Protein AF-A0AAU2M1A8-F1 (afdb_monomer_lite)

Foldseek 3Di:
DDDDPDDDPPCDDPDPPDDLVVCVVVQQAAPPPRHRQPPPPPVQFHWDFDDPDPPDTHTHTCVGCVNCVNVVVVVVVVPDD

Radius of gyration: 18.63 Å; chains: 1; bounding box: 53×49×34 Å

pLDDT: mean 81.43, std 14.42, range [37.88, 95.25]

Structure (mmCIF, N/CA/C/O backbone):
data_AF-A0AAU2M1A8-F1
#
_entry.id   AF-A0AAU2M1A8-F1
#
loop_
_atom_site.group_PDB
_atom_site.id
_atom_site.type_symbol
_atom_site.label_atom_id
_atom_site.label_alt_id
_atom_site.label_comp_id
_atom_site.label_asym_id
_atom_site.label_entity_id
_atom_site.label_seq_id
_atom_site.pdbx_PDB_ins_code
_atom_site.Cartn_x
_atom_site.Cartn_y
_atom_site.Cartn_z
_atom_site.occupancy
_atom_site.B_iso_or_equiv
_atom_site.auth_seq_id
_atom_site.auth_comp_id
_atom_site.auth_asym_id
_atom_site.auth_atom_id
_atom_site.pdbx_PDB_model_num
ATOM 1 N N . MET A 1 1 ? 36.972 36.211 -1.798 1.00 37.88 1 MET A N 1
ATOM 2 C CA . MET A 1 1 ? 35.910 35.423 -2.462 1.00 37.88 1 MET A CA 1
ATOM 3 C C . MET A 1 1 ? 35.937 34.024 -1.860 1.00 37.88 1 MET A C 1
ATOM 5 O O . MET A 1 1 ? 36.979 33.391 -1.936 1.00 37.88 1 MET A O 1
ATOM 9 N N . ARG A 1 2 ? 34.878 33.590 -1.161 1.00 48.59 2 ARG A N 1
ATOM 10 C CA . ARG A 1 2 ? 34.766 32.217 -0.625 1.00 48.59 2 ARG A CA 1
ATOM 11 C C . ARG A 1 2 ? 34.029 31.364 -1.665 1.00 48.59 2 ARG A C 1
ATOM 13 O O . ARG A 1 2 ? 32.987 31.832 -2.122 1.00 48.59 2 ARG A O 1
ATOM 20 N N . PRO A 1 3 ? 34.501 30.162 -2.031 1.00 48.56 3 PRO A N 1
ATOM 21 C CA . PRO A 1 3 ? 33.686 29.243 -2.811 1.00 48.56 3 PRO A CA 1
ATOM 22 C C . PRO A 1 3 ? 32.536 28.754 -1.924 1.00 48.56 3 PRO A C 1
ATOM 24 O O . PRO A 1 3 ? 32.756 28.320 -0.793 1.00 48.56 3 PRO A O 1
ATOM 27 N N . THR A 1 4 ? 31.305 28.885 -2.409 1.00 53.16 4 THR A N 1
ATOM 28 C CA . THR A 1 4 ? 30.111 28.315 -1.784 1.00 53.16 4 THR A CA 1
ATOM 29 C C . THR A 1 4 ? 30.126 26.807 -1.986 1.00 53.16 4 THR A C 1
ATOM 31 O O . THR A 1 4 ? 29.926 26.329 -3.100 1.00 53.16 4 THR A O 1
ATOM 34 N N . SER A 1 5 ? 30.369 26.070 -0.907 1.00 57.16 5 SER A N 1
ATOM 35 C CA . SER A 1 5 ? 30.159 24.628 -0.828 1.00 57.16 5 SER A CA 1
ATOM 36 C C . SER A 1 5 ? 28.664 24.322 -0.961 1.00 57.16 5 SER A C 1
ATOM 38 O O . SER A 1 5 ? 27.938 24.355 0.025 1.00 57.16 5 SER A O 1
ATOM 40 N N . HIS A 1 6 ? 28.196 24.066 -2.177 1.00 50.38 6 HIS A N 1
ATOM 41 C CA . HIS A 1 6 ? 26.911 23.415 -2.439 1.00 50.38 6 HIS A CA 1
ATOM 42 C C . HIS A 1 6 ? 27.084 22.494 -3.641 1.00 50.38 6 HIS A C 1
ATOM 44 O O . HIS A 1 6 ? 26.551 22.744 -4.714 1.00 50.38 6 HIS A O 1
ATOM 50 N N . ASP A 1 7 ? 27.877 21.447 -3.457 1.00 51.62 7 ASP A N 1
ATOM 51 C CA . ASP A 1 7 ? 27.904 20.324 -4.384 1.00 51.62 7 ASP A CA 1
ATOM 52 C C . ASP A 1 7 ? 28.105 19.052 -3.565 1.00 51.62 7 ASP A C 1
ATOM 54 O O . ASP A 1 7 ? 29.212 18.559 -3.394 1.00 51.62 7 ASP A O 1
ATOM 58 N N . GLU A 1 8 ? 27.024 18.584 -2.948 1.00 58.88 8 GLU A N 1
ATOM 59 C CA . GLU A 1 8 ? 26.905 17.172 -2.598 1.00 58.88 8 GLU A CA 1
ATOM 60 C 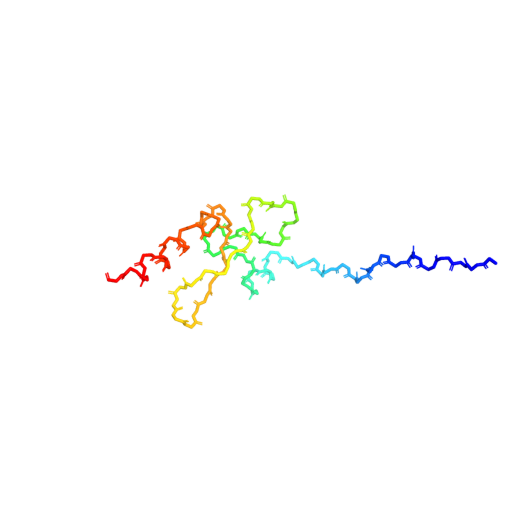C . GLU A 1 8 ? 25.472 16.730 -2.895 1.00 58.88 8 GLU A C 1
ATOM 62 O O . GLU A 1 8 ? 24.595 16.797 -2.027 1.00 58.88 8 GLU A O 1
ATOM 67 N N . PRO A 1 9 ? 25.180 16.251 -4.118 1.00 55.59 9 PRO A N 1
ATOM 68 C CA . PRO A 1 9 ? 24.169 15.220 -4.225 1.00 55.59 9 PRO A CA 1
ATOM 69 C C . PRO A 1 9 ? 24.683 14.057 -3.374 1.00 55.59 9 PRO A C 1
ATOM 71 O O . PRO A 1 9 ? 25.740 13.497 -3.656 1.00 55.59 9 PRO A O 1
ATOM 74 N N . GLY A 1 10 ? 23.973 13.728 -2.295 1.00 57.00 10 GLY A N 1
ATOM 75 C CA . GLY A 1 10 ? 24.239 12.535 -1.500 1.00 57.00 10 GLY A CA 1
ATOM 76 C C . GLY A 1 10 ? 24.028 11.294 -2.363 1.00 57.00 10 GLY A C 1
ATOM 77 O O . GLY A 1 10 ? 22.975 10.665 -2.311 1.00 57.00 10 GLY A O 1
ATOM 78 N N . ILE A 1 11 ? 25.010 10.960 -3.197 1.00 55.28 11 ILE A N 1
ATOM 79 C CA . ILE A 1 11 ? 25.036 9.755 -4.014 1.00 55.28 11 ILE A CA 1
ATOM 80 C C . ILE A 1 11 ? 25.576 8.661 -3.101 1.00 55.28 11 ILE A C 1
ATOM 82 O O . ILE A 1 11 ? 26.725 8.230 -3.185 1.00 55.28 11 ILE A O 1
ATOM 86 N N . GLY A 1 12 ? 24.716 8.208 -2.190 1.00 55.97 12 GLY A N 1
ATOM 87 C CA . GLY A 1 12 ? 24.826 6.830 -1.746 1.00 55.97 12 GLY A CA 1
ATOM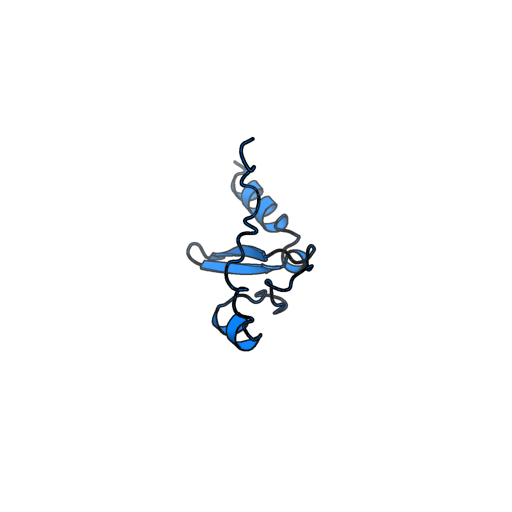 88 C C . GLY A 1 12 ? 24.763 5.930 -2.987 1.00 55.97 12 GLY A C 1
ATOM 89 O O . GLY A 1 12 ? 24.093 6.291 -3.964 1.00 55.97 12 GLY A O 1
ATOM 90 N N . PRO A 1 13 ? 25.458 4.780 -2.996 1.00 59.22 13 PRO A N 1
ATOM 91 C CA . PRO A 1 13 ? 25.297 3.824 -4.081 1.00 59.22 13 PRO A CA 1
ATOM 92 C C . PRO A 1 13 ? 23.799 3.562 -4.290 1.00 59.22 13 PRO A C 1
ATOM 94 O O . PRO A 1 13 ? 23.054 3.526 -3.300 1.00 59.22 13 PRO A O 1
ATOM 97 N N . PRO A 1 14 ? 23.333 3.411 -5.545 1.00 64.75 14 PRO A N 1
ATOM 98 C CA . PRO A 1 14 ? 21.941 3.079 -5.786 1.00 64.75 14 PRO A CA 1
ATOM 99 C C . PRO A 1 14 ? 21.610 1.855 -4.941 1.00 64.75 14 PRO A C 1
ATOM 101 O O . PRO A 1 14 ? 22.377 0.885 -4.920 1.00 64.75 14 PRO A O 1
ATOM 104 N N . TRP A 1 15 ? 20.498 1.927 -4.208 1.00 62.47 15 TRP A N 1
ATOM 105 C CA . TRP A 1 15 ? 20.000 0.772 -3.478 1.00 62.47 15 TRP A CA 1
ATOM 106 C C . TRP A 1 15 ? 20.024 -0.431 -4.425 1.00 62.47 15 TRP A C 1
ATOM 108 O O . TRP A 1 15 ? 19.574 -0.299 -5.569 1.00 62.47 15 TRP A O 1
ATOM 118 N N . PRO A 1 16 ? 20.590 -1.575 -4.004 1.00 67.69 16 PRO A N 1
ATOM 119 C CA . PRO A 1 16 ? 20.758 -2.710 -4.892 1.00 67.69 16 PRO A CA 1
ATOM 120 C C . PRO A 1 16 ? 19.414 -3.064 -5.524 1.00 67.69 16 PRO A C 1
ATOM 122 O O . PRO A 1 16 ? 18.404 -3.201 -4.829 1.00 67.69 16 PRO A O 1
ATOM 125 N N . ALA A 1 17 ? 19.408 -3.211 -6.849 1.00 70.19 17 ALA A N 1
ATOM 126 C CA . ALA A 1 17 ? 18.227 -3.630 -7.585 1.00 70.19 17 ALA A CA 1
ATOM 127 C C . ALA A 1 17 ? 17.907 -5.081 -7.203 1.00 70.19 17 ALA A C 1
ATOM 129 O O . ALA A 1 17 ? 18.435 -6.022 -7.795 1.00 70.19 17 ALA A O 1
ATOM 130 N N . TRP A 1 18 ? 17.101 -5.285 -6.156 1.00 75.62 18 TRP A N 1
ATOM 131 C CA . TRP A 1 18 ? 16.708 -6.645 -5.800 1.00 75.62 18 TRP A CA 1
ATOM 132 C C . TRP A 1 18 ? 15.707 -7.169 -6.813 1.00 75.62 18 TRP A C 1
ATOM 134 O O . TRP A 1 18 ? 14.739 -6.487 -7.156 1.00 75.62 18 TRP A O 1
ATOM 144 N N . THR A 1 19 ? 15.904 -8.419 -7.206 1.00 83.75 19 THR A N 1
ATOM 145 C CA . THR A 1 19 ? 14.939 -9.183 -7.994 1.00 83.75 19 THR A CA 1
ATOM 146 C C . THR A 1 19 ? 13.599 -9.297 -7.262 1.00 83.75 19 THR A C 1
ATOM 148 O O . THR A 1 19 ? 13.548 -9.271 -6.030 1.00 83.75 19 THR A O 1
ATOM 151 N N . ALA A 1 20 ? 12.511 -9.524 -8.004 1.00 80.50 20 ALA A N 1
ATOM 152 C CA . ALA A 1 20 ? 11.195 -9.793 -7.414 1.00 80.50 20 ALA A CA 1
ATOM 153 C C . ALA A 1 20 ? 11.229 -10.961 -6.406 1.00 80.50 20 ALA A C 1
ATOM 155 O O . ALA A 1 20 ? 10.562 -10.919 -5.378 1.00 80.50 20 ALA A O 1
ATOM 156 N N . LYS A 1 21 ? 12.075 -11.972 -6.652 1.00 87.56 21 LYS A N 1
ATOM 157 C CA . LYS A 1 21 ? 12.274 -13.114 -5.748 1.00 87.56 21 LYS A CA 1
ATOM 158 C C . LYS A 1 21 ? 12.904 -12.707 -4.412 1.00 87.56 21 LYS A C 1
ATOM 160 O O . LYS A 1 21 ? 12.515 -13.210 -3.365 1.00 87.56 21 LYS A O 1
ATOM 165 N N . GLN A 1 22 ? 13.878 -11.801 -4.438 1.00 89.06 22 GLN A N 1
ATOM 166 C CA . GLN A 1 22 ? 14.484 -11.253 -3.222 1.00 89.06 22 GLN A CA 1
ATOM 167 C C . GLN A 1 22 ? 13.511 -10.329 -2.482 1.00 89.06 22 GLN A C 1
ATOM 169 O O . GLN A 1 22 ? 13.433 -10.390 -1.260 1.00 89.06 22 GLN A O 1
ATOM 174 N N . ALA A 1 23 ? 12.737 -9.516 -3.206 1.00 88.25 23 ALA A N 1
ATOM 175 C CA . ALA A 1 23 ? 11.685 -8.693 -2.612 1.00 88.25 23 ALA A CA 1
ATOM 176 C C . ALA A 1 23 ? 10.644 -9.554 -1.883 1.00 88.25 23 ALA A C 1
ATOM 178 O O . ALA A 1 23 ? 10.272 -9.247 -0.754 1.00 88.25 23 ALA A O 1
ATOM 179 N N . GLU A 1 24 ? 10.233 -10.664 -2.496 1.00 89.69 24 GLU A N 1
ATOM 180 C CA . GLU A 1 24 ? 9.336 -11.645 -1.889 1.00 89.69 24 GLU A CA 1
ATOM 181 C C . GLU A 1 24 ? 9.925 -12.268 -0.624 1.00 89.69 24 GLU A C 1
ATOM 183 O O . GLU A 1 24 ? 9.273 -12.255 0.418 1.00 89.69 24 GLU A O 1
ATOM 188 N N . ALA A 1 25 ? 11.172 -12.746 -0.684 1.00 90.44 25 ALA A N 1
ATOM 189 C CA . ALA A 1 25 ? 11.852 -13.345 0.465 1.00 90.44 25 ALA A CA 1
ATOM 190 C C . ALA A 1 25 ? 11.973 -12.380 1.658 1.00 90.44 25 ALA A C 1
ATOM 192 O O . ALA A 1 25 ? 11.980 -12.810 2.808 1.00 90.44 25 ALA A O 1
ATOM 193 N N . MET A 1 26 ? 12.039 -11.080 1.378 1.00 89.25 26 MET A N 1
ATOM 194 C CA . MET A 1 26 ? 12.148 -10.019 2.378 1.00 89.25 26 MET A CA 1
ATOM 195 C C . MET A 1 26 ? 10.794 -9.398 2.752 1.00 89.25 26 MET A C 1
ATOM 197 O O . MET A 1 26 ? 10.756 -8.434 3.514 1.00 89.25 26 MET A O 1
ATOM 201 N N . GLY A 1 27 ? 9.683 -9.922 2.224 1.00 90.12 27 GLY A N 1
ATOM 202 C CA . GLY A 1 27 ? 8.334 -9.453 2.544 1.00 90.12 27 GLY A CA 1
ATOM 203 C C . GLY A 1 27 ? 8.001 -8.058 2.007 1.00 90.12 27 GLY A C 1
ATOM 204 O O . GLY A 1 27 ? 7.141 -7.389 2.567 1.00 90.12 27 GLY A O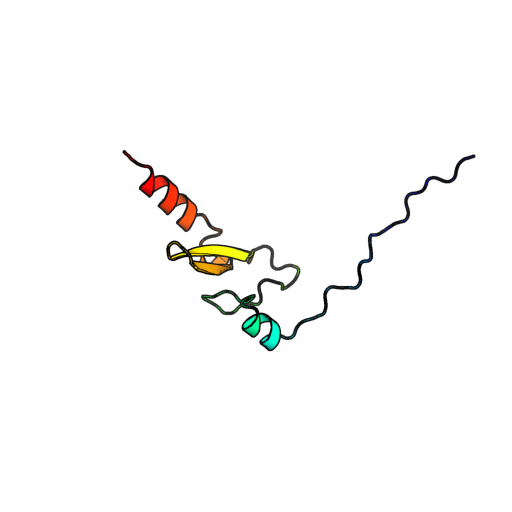 1
ATOM 205 N N . LEU A 1 28 ? 8.666 -7.611 0.937 1.00 91.44 28 LEU A N 1
ATOM 206 C CA . LEU A 1 28 ? 8.501 -6.277 0.335 1.00 91.44 28 LEU A CA 1
ATOM 207 C C . LEU A 1 28 ? 7.457 -6.233 -0.790 1.00 91.44 28 LEU A C 1
ATOM 209 O O . LEU A 1 28 ? 7.277 -5.206 -1.446 1.00 91.44 28 LEU A O 1
ATOM 213 N N . LEU A 1 29 ? 6.760 -7.344 -1.014 1.00 94.06 29 LEU A N 1
ATOM 214 C CA . LEU A 1 29 ? 5.603 -7.387 -1.894 1.00 94.06 29 LEU A CA 1
ATOM 215 C C . LEU A 1 29 ? 4.333 -7.060 -1.108 1.00 94.06 29 LEU A C 1
ATOM 217 O O . LEU A 1 29 ? 4.211 -7.385 0.072 1.00 94.06 29 LEU A O 1
ATOM 221 N N . CYS A 1 30 ? 3.351 -6.470 -1.784 1.00 94.62 30 CYS A N 1
ATOM 222 C CA . CYS A 1 30 ? 2.010 -6.353 -1.233 1.00 94.62 30 CYS A CA 1
ATOM 223 C C . CYS A 1 30 ? 1.469 -7.748 -0.895 1.00 94.62 30 CYS A C 1
ATOM 225 O O . CYS A 1 30 ? 1.382 -8.613 -1.764 1.00 94.62 30 CYS A O 1
ATOM 227 N N . ALA A 1 31 ? 1.042 -7.945 0.348 1.00 94.56 31 ALA A N 1
ATOM 228 C CA . ALA A 1 31 ? 0.516 -9.220 0.823 1.00 94.56 31 ALA A CA 1
ATOM 229 C C . ALA A 1 31 ? -0.789 -9.662 0.128 1.00 94.56 31 ALA A C 1
ATOM 231 O O . ALA A 1 31 ? -1.143 -10.830 0.228 1.00 94.56 31 ALA A O 1
ATOM 232 N N . GLU A 1 32 ? -1.490 -8.750 -0.558 1.00 94.44 32 GLU A N 1
ATOM 233 C CA . GLU A 1 32 ? -2.751 -9.030 -1.262 1.00 94.44 32 GLU A CA 1
ATOM 234 C C . GLU A 1 32 ? -2.530 -9.286 -2.761 1.00 94.44 32 GLU A C 1
ATOM 236 O O . GLU A 1 32 ? -2.895 -10.335 -3.282 1.00 94.44 32 GLU A O 1
ATOM 241 N N . CYS A 1 33 ? -1.895 -8.348 -3.475 1.00 94.81 33 CYS A N 1
ATOM 242 C CA . CYS A 1 33 ? -1.738 -8.427 -4.936 1.00 94.81 33 CYS A CA 1
ATOM 243 C C . CYS A 1 33 ? -0.318 -8.779 -5.415 1.00 94.81 33 CYS A C 1
ATOM 245 O O . CYS A 1 33 ? -0.063 -8.805 -6.617 1.00 94.81 33 CYS A O 1
ATOM 247 N N . ARG A 1 34 ? 0.622 -9.015 -4.491 1.00 94.44 34 ARG A N 1
ATOM 248 C CA . ARG A 1 34 ? 2.051 -9.300 -4.737 1.00 94.44 34 ARG A CA 1
ATOM 249 C C . ARG A 1 34 ? 2.827 -8.252 -5.541 1.00 94.44 34 ARG A C 1
ATOM 251 O O . ARG A 1 34 ? 3.922 -8.531 -6.023 1.00 94.44 34 ARG A O 1
ATOM 258 N N . PHE A 1 35 ? 2.295 -7.042 -5.677 1.00 92.94 35 PHE A N 1
ATOM 259 C CA . PHE A 1 35 ? 3.007 -5.930 -6.302 1.00 92.94 35 PHE A CA 1
ATOM 260 C C . PHE A 1 35 ? 4.289 -5.582 -5.530 1.00 92.94 35 PHE A C 1
ATOM 262 O O . PHE A 1 35 ? 4.249 -5.516 -4.301 1.00 92.94 35 PHE A O 1
ATOM 269 N N . ASP A 1 36 ? 5.400 -5.325 -6.231 1.00 91.75 36 ASP A N 1
ATOM 270 C CA . ASP A 1 36 ? 6.644 -4.856 -5.603 1.00 91.75 36 ASP A CA 1
ATOM 271 C C . ASP A 1 36 ? 6.489 -3.396 -5.169 1.00 91.75 36 ASP A C 1
ATOM 273 O O . ASP A 1 36 ? 6.455 -2.480 -5.992 1.00 91.75 36 ASP A O 1
ATOM 277 N N . LEU A 1 37 ? 6.394 -3.187 -3.856 1.00 91.19 37 LEU A N 1
ATOM 278 C CA . LEU A 1 37 ? 6.123 -1.890 -3.233 1.00 91.19 37 LEU A CA 1
ATOM 279 C C . LEU A 1 37 ? 7.282 -0.894 -3.353 1.00 91.19 37 LEU A C 1
ATOM 281 O O . LEU A 1 37 ? 7.133 0.268 -2.984 1.00 91.19 37 LEU A O 1
ATOM 285 N N . ARG A 1 38 ? 8.435 -1.333 -3.859 1.00 86.69 38 ARG A N 1
ATOM 286 C CA . ARG A 1 38 ? 9.600 -0.477 -4.109 1.00 86.69 38 ARG A CA 1
ATOM 287 C C . ARG A 1 38 ? 9.609 0.108 -5.514 1.00 86.69 38 ARG A C 1
ATOM 289 O O . ARG A 1 38 ? 10.520 0.866 -5.833 1.00 86.69 38 ARG A O 1
ATOM 296 N N . THR A 1 39 ? 8.657 -0.288 -6.361 1.00 86.12 39 THR A N 1
ATOM 297 C CA . THR A 1 39 ? 8.563 0.177 -7.748 1.00 86.12 39 THR A CA 1
ATOM 298 C C . THR A 1 39 ? 8.526 1.712 -7.772 1.00 86.12 39 THR A C 1
ATOM 300 O O . THR A 1 39 ? 7.566 2.294 -7.258 1.00 86.12 39 THR A O 1
ATOM 303 N N . PRO A 1 40 ? 9.546 2.387 -8.337 1.00 82.19 40 PRO A N 1
ATOM 304 C CA . PRO A 1 40 ? 9.570 3.846 -8.396 1.00 82.19 40 PRO A CA 1
ATOM 305 C C . PRO A 1 40 ? 8.415 4.390 -9.244 1.00 82.19 40 PRO A C 1
ATOM 307 O O . PRO A 1 40 ? 8.017 3.758 -10.221 1.00 82.19 40 PRO A O 1
ATOM 310 N N . GLY A 1 41 ? 7.888 5.567 -8.889 1.00 83.00 41 GLY A N 1
ATOM 311 C CA . GLY A 1 41 ? 6.786 6.201 -9.630 1.00 83.00 41 GLY A CA 1
ATOM 312 C C . GLY A 1 41 ? 5.436 5.487 -9.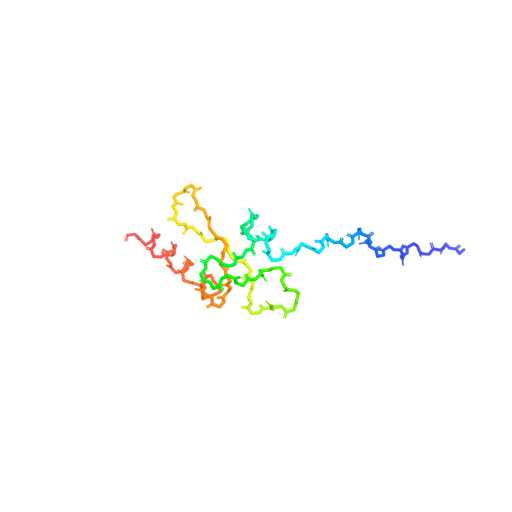488 1.00 83.00 41 GLY A C 1
ATOM 313 O O . GLY A 1 41 ? 4.571 5.611 -10.346 1.00 83.00 41 GLY A O 1
ATOM 314 N N . ALA A 1 42 ? 5.259 4.684 -8.435 1.00 85.38 42 ALA A N 1
ATOM 315 C CA . ALA A 1 42 ? 3.990 4.044 -8.109 1.00 85.38 42 ALA A CA 1
ATOM 316 C C . ALA A 1 42 ? 3.268 4.810 -6.985 1.00 85.38 42 ALA A C 1
ATOM 318 O O . ALA A 1 42 ? 2.968 4.244 -5.933 1.00 85.38 42 ALA A O 1
ATOM 319 N N . GLU A 1 43 ? 2.979 6.104 -7.181 1.00 81.25 43 GLU A N 1
ATOM 320 C CA . GLU A 1 43 ? 2.464 6.997 -6.123 1.00 81.25 43 GLU A CA 1
ATOM 321 C C . GLU A 1 43 ? 1.106 6.549 -5.572 1.00 81.25 43 GLU A C 1
ATOM 323 O O . GLU A 1 43 ? 0.769 6.819 -4.424 1.00 81.25 43 GLU A O 1
ATOM 328 N N . ARG A 1 44 ? 0.323 5.821 -6.373 1.00 79.19 44 ARG A N 1
ATOM 329 C CA . ARG A 1 44 ? -0.964 5.244 -5.951 1.00 79.19 44 ARG A CA 1
ATOM 330 C C . ARG A 1 44 ? -0.824 3.946 -5.149 1.00 79.19 44 ARG A C 1
ATOM 332 O O . ARG A 1 44 ? -1.791 3.465 -4.571 1.00 79.19 44 ARG A O 1
ATOM 339 N N . ARG A 1 45 ? 0.377 3.367 -5.099 1.00 89.19 45 ARG A N 1
ATOM 340 C CA . ARG A 1 45 ? 0.669 2.076 -4.461 1.00 89.19 45 ARG A CA 1
ATOM 341 C C . ARG A 1 45 ? 1.676 2.208 -3.328 1.00 89.19 45 ARG A C 1
ATOM 343 O O . ARG A 1 45 ? 2.509 1.323 -3.141 1.00 89.19 45 ARG A O 1
ATOM 350 N N . LEU A 1 46 ? 1.556 3.282 -2.547 1.00 90.44 46 LEU A N 1
ATOM 351 C CA . LEU A 1 46 ? 2.336 3.462 -1.323 1.00 90.44 46 LEU A CA 1
ATOM 352 C C . LEU A 1 46 ? 2.224 2.230 -0.419 1.00 90.44 46 LEU A C 1
ATOM 354 O O . LEU A 1 46 ? 1.175 1.585 -0.350 1.00 90.44 46 LEU A O 1
ATOM 358 N N . ALA A 1 47 ? 3.320 1.904 0.259 1.00 91.88 47 ALA A N 1
ATOM 359 C CA . ALA A 1 47 ? 3.389 0.787 1.185 1.00 91.88 47 ALA A CA 1
ATOM 360 C C . ALA A 1 47 ? 2.789 1.171 2.544 1.00 91.88 47 ALA A C 1
ATOM 362 O O . ALA A 1 47 ? 3.247 2.114 3.185 1.00 91.88 47 ALA A O 1
ATOM 363 N N . TYR A 1 48 ? 1.812 0.397 3.012 1.00 91.81 48 TYR A N 1
ATOM 364 C CA . TYR A 1 48 ? 1.214 0.539 4.337 1.00 91.81 48 TYR A CA 1
ATOM 365 C C . TYR A 1 48 ? 1.508 -0.690 5.191 1.00 91.81 48 TYR A C 1
ATOM 367 O O . TYR A 1 48 ? 1.362 -1.823 4.734 1.00 91.81 48 TYR A O 1
ATOM 375 N N . ASN A 1 49 ? 1.885 -0.462 6.449 1.00 92.00 49 ASN A N 1
ATOM 376 C CA . ASN A 1 49 ? 2.158 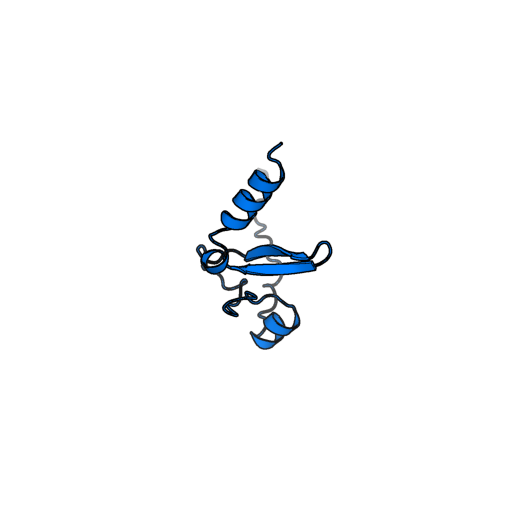-1.518 7.417 1.00 92.00 49 ASN A CA 1
ATOM 377 C C . ASN A 1 49 ? 0.901 -1.826 8.246 1.00 92.00 49 ASN A C 1
ATOM 379 O O . ASN A 1 49 ? 0.637 -1.172 9.255 1.00 92.00 49 ASN A O 1
ATOM 383 N N . ILE A 1 50 ? 0.103 -2.795 7.799 1.00 89.38 50 ILE A N 1
ATOM 384 C CA . ILE A 1 50 ? -1.233 -3.066 8.342 1.00 89.38 50 ILE A CA 1
ATOM 385 C C . ILE A 1 50 ? -1.171 -4.141 9.444 1.00 89.38 50 ILE A C 1
ATOM 387 O O . ILE A 1 50 ? -0.599 -5.213 9.212 1.00 89.38 50 ILE A O 1
ATOM 391 N N . PRO A 1 51 ? -1.764 -3.901 10.631 1.00 88.69 51 PRO A N 1
ATOM 392 C CA . PRO A 1 51 ? -1.964 -4.923 11.660 1.00 88.69 51 PRO A CA 1
ATOM 393 C C . PRO A 1 51 ? -2.768 -6.122 11.155 1.00 88.69 51 PRO A C 1
ATOM 395 O O . PRO A 1 51 ? -3.848 -5.964 10.598 1.00 88.69 51 PRO A O 1
ATOM 398 N N . THR A 1 52 ? -2.263 -7.332 11.390 1.00 85.62 52 THR A N 1
ATOM 399 C CA . THR A 1 52 ? -3.029 -8.580 11.194 1.00 85.62 52 THR A CA 1
ATOM 400 C C . THR A 1 52 ? -3.270 -9.315 12.502 1.00 85.62 52 THR A C 1
ATOM 402 O O . THR A 1 52 ? -4.297 -9.966 12.659 1.00 85.62 52 THR A O 1
ATOM 405 N N . GLN A 1 53 ? -2.327 -9.206 13.439 1.00 84.25 53 GLN A N 1
ATOM 406 C CA . GLN A 1 53 ? -2.394 -9.726 14.805 1.00 84.25 53 GLN A CA 1
ATOM 407 C C . GLN A 1 53 ? -1.724 -8.699 15.741 1.00 84.25 53 GLN A C 1
ATOM 409 O O . GLN A 1 53 ? -1.079 -7.766 15.245 1.00 84.25 53 GLN A O 1
ATOM 414 N N . PRO A 1 54 ? -1.859 -8.816 17.075 1.00 84.50 54 PRO A N 1
ATOM 415 C CA . PRO A 1 54 ? -1.265 -7.855 18.010 1.00 84.50 54 PRO A CA 1
ATOM 416 C C . PRO A 1 54 ? 0.235 -7.614 17.768 1.00 84.50 54 PRO A C 1
ATOM 418 O O . PRO A 1 54 ? 0.680 -6.468 17.743 1.00 84.50 54 PRO A O 1
ATOM 421 N N . ASP A 1 55 ? 0.977 -8.682 17.482 1.00 89.00 55 ASP A N 1
ATOM 422 C CA . ASP A 1 55 ? 2.426 -8.730 17.262 1.00 89.00 55 ASP A CA 1
ATOM 423 C C . ASP A 1 55 ? 2.831 -8.820 15.780 1.00 89.00 55 ASP A C 1
ATOM 425 O O . ASP A 1 55 ? 4.014 -8.732 15.454 1.00 89.00 55 ASP A O 1
ATOM 429 N N . ARG A 1 56 ? 1.866 -8.979 14.864 1.00 88.31 56 ARG A N 1
ATOM 430 C CA . ARG A 1 56 ? 2.142 -9.157 13.432 1.00 88.31 56 ARG A CA 1
ATOM 431 C C . ARG A 1 56 ? 1.604 -8.019 12.589 1.00 88.31 56 ARG A C 1
ATOM 433 O O . ARG A 1 56 ? 0.508 -7.484 12.789 1.00 88.31 56 ARG A O 1
ATOM 440 N N . ARG A 1 57 ? 2.405 -7.665 11.595 1.00 89.94 57 ARG A N 1
ATOM 441 C CA . ARG A 1 57 ? 2.074 -6.675 10.582 1.00 89.94 57 ARG A CA 1
ATOM 442 C C . ARG A 1 57 ? 2.390 -7.247 9.206 1.00 89.94 57 ARG A C 1
ATOM 444 O O . ARG A 1 57 ? 3.230 -8.137 9.082 1.00 89.94 57 ARG A O 1
ATOM 451 N N . ARG A 1 58 ? 1.717 -6.738 8.181 1.00 90.38 58 ARG A N 1
ATOM 452 C CA . ARG A 1 58 ? 1.992 -7.065 6.779 1.00 90.38 58 ARG A CA 1
ATOM 453 C C . ARG A 1 58 ? 2.048 -5.794 5.945 1.00 90.38 58 ARG A C 1
ATOM 455 O O . ARG A 1 58 ? 1.320 -4.842 6.227 1.00 90.38 58 ARG A O 1
ATOM 462 N N . LEU A 1 59 ? 2.853 -5.810 4.889 1.00 93.81 59 LEU A N 1
ATOM 463 C CA . LEU A 1 59 ? 2.881 -4.723 3.919 1.00 93.81 59 LEU A CA 1
ATOM 464 C C . LEU A 1 59 ? 1.761 -4.885 2.884 1.00 93.81 59 LEU A C 1
ATOM 466 O O . LEU A 1 59 ? 1.598 -5.947 2.283 1.00 93.81 59 LEU A O 1
ATOM 470 N N . VAL A 1 60 ? 0.979 -3.829 2.668 1.00 94.56 60 VAL A N 1
ATOM 471 C CA . VAL A 1 60 ? -0.124 -3.778 1.692 1.00 94.56 60 VAL A CA 1
ATOM 472 C C . VAL A 1 60 ? -0.014 -2.484 0.882 1.00 94.56 60 VAL A C 1
ATOM 474 O O . VAL A 1 60 ? 0.360 -1.455 1.439 1.00 94.56 60 VAL A O 1
ATOM 477 N N . CYS A 1 61 ? -0.303 -2.514 -0.423 1.00 95.25 61 CYS A N 1
ATOM 478 C CA . CYS A 1 61 ? -0.314 -1.291 -1.229 1.00 95.25 61 CYS A CA 1
ATOM 479 C C . CYS A 1 61 ? -1.576 -0.456 -0.966 1.00 95.25 61 CYS A C 1
ATOM 481 O O . CYS A 1 61 ? -2.622 -1.006 -0.616 1.00 95.25 61 CYS A O 1
ATOM 483 N N . GLY A 1 62 ? -1.482 0.854 -1.205 1.00 93.12 62 GLY A N 1
ATOM 484 C CA . GLY A 1 62 ? -2.596 1.800 -1.070 1.00 93.12 62 GLY A CA 1
ATOM 485 C C . GLY A 1 62 ? -3.876 1.365 -1.783 1.00 93.12 62 GLY A C 1
ATOM 486 O O . GLY A 1 62 ? -4.937 1.350 -1.164 1.00 93.12 62 GLY A O 1
ATOM 487 N N . ASP A 1 63 ? -3.771 0.899 -3.031 1.00 94.44 63 ASP A N 1
ATOM 488 C CA . ASP A 1 63 ? -4.916 0.369 -3.787 1.00 94.44 63 ASP A CA 1
ATOM 489 C C . ASP A 1 63 ? -5.636 -0.792 -3.061 1.00 94.44 63 ASP A C 1
ATOM 491 O O . ASP A 1 63 ? -6.859 -0.888 -3.122 1.00 94.44 63 ASP A O 1
ATOM 495 N N . CYS A 1 64 ? -4.904 -1.668 -2.360 1.00 93.06 64 CYS A N 1
ATOM 496 C CA . CYS A 1 64 ? -5.475 -2.834 -1.673 1.00 93.06 64 CYS A CA 1
ATOM 497 C C . CYS A 1 64 ? -5.982 -2.535 -0.253 1.00 93.06 64 CYS A C 1
ATOM 499 O O . CYS A 1 64 ? -6.818 -3.282 0.245 1.00 93.06 64 CYS A O 1
ATOM 501 N N . CYS A 1 65 ? -5.483 -1.492 0.417 1.00 91.00 65 CYS A N 1
ATOM 502 C CA . CYS A 1 65 ? -5.893 -1.136 1.785 1.00 91.00 65 CYS A CA 1
ATOM 503 C C . CYS A 1 65 ? -6.695 0.172 1.877 1.00 91.00 65 CYS A C 1
ATOM 505 O O . CYS A 1 65 ? -6.799 0.757 2.959 1.00 91.00 65 CYS A O 1
ATOM 507 N N . GLY A 1 66 ? -7.189 0.685 0.746 1.00 91.56 66 GLY A N 1
ATOM 508 C CA . GLY A 1 66 ? -7.919 1.951 0.707 1.00 91.56 66 GLY A CA 1
ATOM 509 C C . GLY A 1 66 ? -7.073 3.137 1.183 1.00 91.56 66 GLY A C 1
ATOM 510 O O . GLY A 1 66 ? -7.572 4.010 1.890 1.00 91.56 66 GLY A O 1
ATOM 511 N N . ASN A 1 67 ? -5.777 3.154 0.854 1.00 90.06 67 ASN A N 1
ATOM 512 C CA . ASN A 1 67 ? -4.794 4.152 1.300 1.00 90.06 67 ASN A CA 1
ATOM 513 C C . ASN A 1 67 ? -4.699 4.293 2.831 1.00 90.06 67 ASN A C 1
ATOM 515 O O . ASN A 1 67 ? -4.460 5.381 3.356 1.00 90.06 67 ASN A O 1
ATOM 519 N N . GLY A 1 68 ? -4.921 3.195 3.559 1.00 86.25 68 GLY A N 1
ATOM 520 C CA . GLY A 1 68 ? -4.894 3.164 5.022 1.00 86.25 68 GLY A CA 1
ATOM 521 C C . GLY A 1 68 ? -6.141 3.749 5.692 1.00 86.25 68 GLY A C 1
ATOM 522 O O . GLY A 1 68 ? -6.234 3.719 6.919 1.00 86.25 68 GLY A O 1
ATOM 523 N N . LEU A 1 69 ? -7.121 4.239 4.922 1.00 88.81 69 LEU A N 1
ATOM 524 C CA . LEU A 1 69 ? -8.357 4.802 5.471 1.00 88.81 69 LEU A CA 1
ATOM 525 C C . LEU A 1 69 ? -9.192 3.753 6.200 1.00 88.81 69 LEU A C 1
ATOM 527 O O . LEU A 1 69 ? -9.847 4.079 7.186 1.00 88.81 69 LEU A O 1
ATOM 531 N N . ASP A 1 70 ? -9.170 2.506 5.741 1.00 84.56 70 ASP A N 1
ATOM 532 C CA . ASP A 1 70 ? -9.962 1.443 6.358 1.00 84.56 70 ASP A CA 1
ATOM 533 C C . ASP A 1 70 ? -9.427 1.076 7.745 1.00 84.56 70 ASP A C 1
ATOM 535 O O . ASP A 1 70 ? -10.206 0.936 8.689 1.00 84.56 70 ASP A O 1
ATOM 539 N N . GLU A 1 71 ? -8.101 1.035 7.912 1.00 84.75 71 GLU A N 1
ATOM 540 C CA . GLU A 1 71 ? -7.497 0.831 9.233 1.00 84.75 71 GLU A CA 1
ATOM 541 C C . GLU A 1 71 ? -7.713 2.046 10.139 1.00 84.75 71 GLU A C 1
ATOM 543 O O . GLU A 1 71 ? -8.047 1.883 11.311 1.00 84.75 71 GLU A O 1
ATOM 548 N N . LEU A 1 72 ? -7.614 3.267 9.602 1.00 86.38 72 LEU A N 1
ATOM 549 C CA . LEU A 1 72 ? -7.919 4.475 10.370 1.00 86.38 72 LEU A CA 1
ATOM 550 C C . LEU A 1 72 ? -9.364 4.455 10.894 1.00 86.38 72 LEU A C 1
ATOM 552 O O . LEU A 1 72 ? -9.589 4.706 12.076 1.00 86.38 72 LEU A O 1
ATOM 556 N N . LYS A 1 73 ? -10.340 4.095 10.051 1.00 89.31 73 LYS A N 1
ATOM 557 C CA . LYS A 1 73 ? -11.747 3.941 10.459 1.00 89.31 73 LYS A CA 1
ATOM 558 C C . LYS A 1 73 ? -11.909 2.877 11.545 1.00 89.31 73 LYS A C 1
ATOM 560 O O . LYS A 1 73 ? -12.626 3.119 12.513 1.00 89.31 73 LYS A O 1
ATOM 565 N N . ARG A 1 74 ? -11.233 1.727 11.419 1.00 86.12 74 ARG A N 1
ATOM 566 C CA . ARG A 1 74 ? -11.263 0.653 12.427 1.00 86.12 74 ARG A CA 1
ATOM 567 C C . ARG A 1 74 ? -10.742 1.137 13.780 1.00 86.12 74 ARG A C 1
ATOM 569 O O . ARG A 1 74 ? -11.367 0.871 14.802 1.00 86.12 74 ARG A O 1
ATOM 576 N N . LEU A 1 75 ? -9.624 1.864 13.784 1.00 86.56 75 LEU A N 1
ATOM 577 C CA . LEU A 1 75 ? -9.026 2.415 15.001 1.00 86.56 75 LEU A CA 1
ATOM 578 C C . LEU A 1 75 ? -9.919 3.471 15.651 1.00 86.56 75 LEU A C 1
ATOM 580 O O . LEU A 1 75 ? -10.034 3.491 16.873 1.00 86.56 75 LEU A O 1
ATOM 584 N N . VAL A 1 76 ? -10.562 4.334 14.862 1.00 91.88 76 VAL A N 1
ATOM 585 C CA . VAL A 1 76 ? -11.531 5.312 15.379 1.00 91.88 76 VAL A CA 1
ATOM 586 C C . VAL A 1 76 ? -12.735 4.601 16.001 1.00 91.88 76 VAL A C 1
ATOM 588 O O . VAL A 1 76 ? -13.123 4.933 17.116 1.00 91.88 76 VAL A O 1
ATOM 591 N N . ALA A 1 77 ? -13.288 3.584 15.334 1.00 89.62 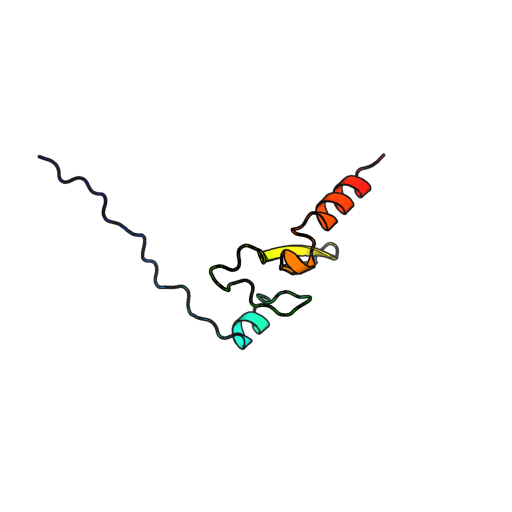77 ALA A N 1
ATOM 592 C CA . ALA A 1 77 ? -14.420 2.817 15.855 1.00 89.62 77 ALA A CA 1
ATOM 593 C C . ALA A 1 77 ? -14.083 2.064 17.155 1.00 89.62 77 ALA A C 1
ATOM 595 O O . ALA A 1 77 ? -14.915 1.991 18.050 1.00 89.62 77 ALA A O 1
ATOM 596 N N . ALA A 1 78 ? -12.858 1.548 17.289 1.00 86.31 78 ALA A N 1
ATOM 597 C CA . ALA A 1 78 ? -12.397 0.869 18.503 1.00 86.31 78 ALA A CA 1
ATOM 598 C C . ALA A 1 78 ? -12.199 1.807 19.712 1.00 86.31 78 ALA A C 1
ATOM 600 O O . ALA A 1 78 ? -12.042 1.326 20.830 1.00 86.31 78 ALA A O 1
ATOM 601 N N . GLN A 1 79 ? -12.177 3.125 19.492 1.00 81.81 79 GLN A N 1
ATOM 602 C CA . GLN A 1 79 ? -12.064 4.149 20.537 1.00 81.81 79 GLN A CA 1
ATOM 603 C C . GLN A 1 79 ? -13.426 4.738 20.941 1.00 81.81 79 GLN A C 1
ATOM 605 O O . GLN A 1 79 ? -13.469 5.613 21.805 1.00 81.81 79 GLN A O 1
ATOM 610 N N . ALA A 1 80 ? -14.524 4.304 20.312 1.00 71.88 80 ALA A N 1
ATOM 611 C CA . ALA A 1 80 ? -15.859 4.750 20.687 1.00 71.88 80 ALA A CA 1
ATOM 612 C C . ALA A 1 80 ? -16.220 4.221 22.096 1.00 71.88 80 ALA A C 1
ATOM 614 O O . ALA A 1 80 ? -15.960 3.046 22.366 1.00 71.88 80 ALA A O 1
ATOM 615 N N . PRO A 1 81 ? -16.758 5.081 22.983 1.00 62.53 81 PRO A N 1
ATOM 616 C CA . PRO A 1 81 ? -17.127 4.713 24.350 1.00 62.53 81 PRO A CA 1
ATOM 617 C C . PRO A 1 81 ? -18.289 3.716 24.420 1.00 62.53 81 PRO A C 1
ATOM 619 O O . PRO A 1 81 ? -19.133 3.710 23.493 1.00 62.53 81 PRO A O 1
#

Secondary structure (DSSP, 8-state):
-----------PPPPP---HHHHHHTT-B-TTT--BTT-TT-GGG-EEEEESSSS-EEEEEHHHHGGGHHHHHHHHHTT--

Sequence (81 aa):
MRPTSHDEPGIGPPWPAWTAKQAEAMGLLCAECRFDLRTPGAERRLAYNIPTQPDRRRLVCGDCCGNGLDELKRLVAAQAP